Protein AF-A0A3C0ZXJ1-F1 (afdb_monomer_lite)

Sequence (119 aa):
MFKNLHYRFALFMQGRYGTDQLSRFLSVILIVLILLEWICNRFLAFPGVLLFVRAAGFINMILLFVLYFRTFSRNIPKRYAENQKFLELKSRLSSFFGKTHRGSSQRIEYHIYKCPQCS

pLDDT: mean 75.66, std 9.11, range [53.12, 89.31]

Structure (mmCIF, N/CA/C/O backbone):
data_AF-A0A3C0ZXJ1-F1
#
_entry.id   AF-A0A3C0ZXJ1-F1
#
loop_
_atom_site.group_PDB
_atom_site.id
_atom_site.type_symbol
_atom_site.label_atom_id
_atom_site.label_alt_id
_atom_site.label_comp_id
_atom_site.label_asym_id
_atom_site.label_entity_id
_atom_site.label_seq_id
_atom_site.pdbx_PDB_ins_code
_atom_site.Cartn_x
_atom_site.Cartn_y
_atom_site.Cartn_z
_atom_site.occupancy
_atom_site.B_iso_or_equiv
_atom_site.auth_seq_id
_atom_site.auth_comp_id
_atom_site.auth_asym_id
_atom_site.auth_atom_id
_atom_site.pdbx_PDB_model_num
ATOM 1 N N . MET A 1 1 ? 1.751 -33.734 18.253 1.00 55.59 1 MET A N 1
ATOM 2 C CA . MET A 1 1 ? 2.713 -32.682 18.654 1.00 55.59 1 MET A CA 1
ATOM 3 C C . MET A 1 1 ? 2.434 -31.329 17.983 1.00 55.59 1 MET A C 1
ATOM 5 O O . MET A 1 1 ? 2.229 -30.361 18.702 1.00 55.59 1 MET A O 1
ATOM 9 N N . PHE A 1 2 ? 2.302 -31.244 16.651 1.00 62.53 2 PHE A N 1
ATOM 10 C CA . PHE A 1 2 ? 2.025 -29.974 15.942 1.00 62.53 2 PHE A CA 1
ATOM 11 C C . PHE A 1 2 ? 0.681 -29.289 16.279 1.00 62.53 2 PHE A C 1
ATOM 13 O O . PHE A 1 2 ? 0.605 -28.063 16.257 1.00 62.53 2 PHE A O 1
ATOM 20 N N . LYS A 1 3 ? -0.363 -30.039 16.676 1.00 66.69 3 LYS A N 1
ATOM 21 C CA . LYS A 1 3 ? -1.690 -29.476 17.020 1.00 66.69 3 LYS A CA 1
ATOM 22 C C . LYS A 1 3 ? -1.649 -28.441 18.161 1.00 66.69 3 LYS A C 1
ATOM 24 O O . LYS A 1 3 ? -2.364 -27.446 18.103 1.00 66.69 3 LYS A O 1
ATOM 29 N N . ASN A 1 4 ? -0.761 -28.617 19.144 1.00 72.00 4 ASN A N 1
ATOM 30 C CA . ASN A 1 4 ? -0.620 -27.677 20.263 1.00 72.00 4 ASN A CA 1
ATOM 31 C C . ASN A 1 4 ? 0.070 -26.370 19.852 1.00 72.00 4 ASN A C 1
ATOM 33 O O . ASN A 1 4 ? -0.202 -25.323 20.430 1.00 72.00 4 ASN A O 1
ATOM 37 N N . LEU A 1 5 ? 0.947 -26.407 18.847 1.00 78.62 5 LEU A N 1
ATOM 38 C CA . LEU A 1 5 ? 1.681 -25.227 18.395 1.00 78.62 5 LEU A CA 1
ATOM 39 C C . LEU A 1 5 ? 0.752 -24.244 17.669 1.00 78.62 5 LEU A C 1
ATOM 41 O O . LEU A 1 5 ? 0.744 -23.059 17.989 1.00 78.62 5 LEU A O 1
ATOM 45 N N . HIS A 1 6 ? -0.086 -24.748 16.760 1.00 76.31 6 HIS A N 1
ATOM 46 C CA . HIS A 1 6 ? -1.073 -23.938 16.039 1.00 76.31 6 HIS A CA 1
ATOM 47 C C . HIS A 1 6 ? -2.056 -23.253 16.992 1.00 76.31 6 HIS A C 1
ATOM 49 O O . HIS A 1 6 ? -2.343 -22.071 16.831 1.00 76.31 6 HIS A O 1
ATOM 55 N N . TYR A 1 7 ? -2.522 -23.968 18.020 1.00 82.00 7 TYR A N 1
ATOM 56 C CA . TYR A 1 7 ? -3.420 -23.415 19.032 1.00 82.00 7 TYR A CA 1
ATOM 57 C C . TYR A 1 7 ? -2.761 -22.285 19.837 1.00 82.00 7 TYR A C 1
ATOM 59 O O . TYR A 1 7 ? -3.351 -21.223 20.023 1.00 82.00 7 TYR A O 1
ATOM 67 N N . ARG A 1 8 ? -1.498 -22.465 20.244 1.00 77.75 8 ARG A N 1
ATOM 68 C CA . ARG A 1 8 ? -0.725 -21.432 20.954 1.00 77.75 8 ARG A CA 1
ATOM 69 C C . ARG A 1 8 ? -0.449 -20.208 20.081 1.00 77.75 8 ARG A C 1
ATOM 71 O O . ARG A 1 8 ? -0.532 -19.088 20.577 1.00 77.75 8 ARG A O 1
ATOM 78 N N . PHE A 1 9 ? -0.176 -20.398 18.789 1.00 76.50 9 PHE A N 1
ATOM 79 C CA . PHE A 1 9 ? -0.055 -19.290 17.838 1.00 76.50 9 PHE A CA 1
ATOM 80 C C . PHE A 1 9 ? -1.387 -18.573 17.606 1.00 76.50 9 PHE A C 1
ATOM 82 O O . PHE A 1 9 ? -1.405 -17.345 17.558 1.00 76.50 9 PHE A O 1
ATOM 89 N N . ALA A 1 10 ? -2.498 -19.305 17.512 1.00 77.38 10 ALA A N 1
ATOM 90 C CA . ALA A 1 10 ? -3.828 -18.721 17.367 1.00 77.38 10 ALA A CA 1
ATOM 91 C C . ALA A 1 10 ? -4.204 -17.869 18.588 1.00 77.38 10 ALA A C 1
ATOM 93 O O . ALA A 1 10 ? -4.591 -16.719 18.416 1.00 77.38 10 ALA A O 1
ATOM 94 N N . LEU A 1 11 ? -3.982 -18.376 19.806 1.00 78.44 11 LEU A N 1
ATOM 95 C CA . LEU A 1 11 ? -4.137 -17.627 21.061 1.00 78.44 11 LEU A CA 1
ATOM 96 C C . LEU A 1 11 ? -3.230 -16.395 21.127 1.00 78.44 11 LEU A C 1
ATOM 98 O O . LEU A 1 11 ? -3.646 -15.337 21.581 1.00 78.44 11 LEU A O 1
ATOM 102 N N . PHE A 1 12 ? -1.989 -16.511 20.652 1.00 75.06 12 PHE A N 1
ATOM 103 C CA . PHE A 1 12 ? -1.063 -15.383 20.609 1.00 75.06 12 PHE A CA 1
ATOM 104 C C . PHE A 1 12 ? -1.515 -14.301 19.619 1.00 75.06 12 PHE A C 1
ATOM 106 O O . PHE A 1 12 ? -1.306 -13.118 19.874 1.00 75.06 12 PHE A O 1
ATOM 113 N N . MET A 1 13 ? -2.122 -14.691 18.495 1.00 71.19 13 MET A N 1
ATOM 114 C CA . MET A 1 13 ? -2.699 -13.781 17.497 1.00 71.19 13 MET A CA 1
ATOM 115 C C . MET A 1 13 ? -4.092 -13.267 17.894 1.00 71.19 13 MET A C 1
ATOM 117 O O . MET A 1 13 ? -4.550 -12.260 17.350 1.00 71.19 13 MET A O 1
ATOM 121 N N . GLN A 1 14 ? -4.754 -13.914 18.854 1.00 67.19 14 GLN A N 1
ATOM 122 C CA . GLN A 1 14 ? -6.059 -13.523 19.369 1.00 67.19 14 GLN A CA 1
ATOM 123 C C . GLN A 1 14 ? -5.944 -12.189 20.121 1.00 67.19 14 GLN A C 1
ATOM 125 O O . GLN A 1 14 ? -5.127 -12.022 21.024 1.00 67.19 14 GLN A O 1
ATOM 130 N N . GLY A 1 15 ? -6.744 -11.201 19.715 1.00 65.88 15 GLY A N 1
ATOM 131 C CA . GLY A 1 15 ? -6.675 -9.837 20.254 1.00 65.88 15 GLY A CA 1
ATOM 132 C C . GLY A 1 15 ? -5.691 -8.908 19.532 1.00 65.88 15 GLY A C 1
ATOM 133 O O . GLY A 1 15 ? -5.490 -7.780 19.984 1.00 65.88 15 GLY A O 1
ATOM 134 N N . ARG A 1 16 ? -5.093 -9.336 18.409 1.00 67.62 16 ARG A N 1
ATOM 135 C CA . ARG A 1 16 ? -4.425 -8.432 17.459 1.00 67.62 16 ARG A CA 1
ATOM 136 C C . ARG A 1 16 ? -5.359 -8.042 16.326 1.00 67.62 16 ARG A C 1
ATOM 138 O O . ARG A 1 16 ? -6.290 -8.767 15.982 1.00 67.62 16 ARG A O 1
ATOM 145 N N . TYR A 1 17 ? -5.084 -6.885 15.739 1.00 63.44 17 TYR A N 1
ATOM 146 C CA . TYR A 1 17 ? -5.756 -6.464 14.521 1.00 63.44 17 TYR A CA 1
ATOM 147 C C . TYR A 1 17 ? -5.287 -7.377 13.381 1.00 63.44 17 TYR A C 1
ATOM 149 O O . TYR A 1 17 ? -4.096 -7.430 13.086 1.00 63.44 17 TYR A O 1
ATOM 157 N N . GLY A 1 18 ? -6.202 -8.166 12.813 1.00 66.38 18 GLY A N 1
ATOM 158 C CA . GLY A 1 18 ? -5.903 -9.061 11.694 1.00 66.38 18 GLY A CA 1
ATOM 159 C C . GLY A 1 18 ? -5.562 -8.304 10.404 1.00 66.38 18 GLY A C 1
ATOM 160 O O . GLY A 1 18 ? -5.324 -7.099 10.403 1.00 66.38 18 GLY A O 1
ATOM 161 N N . THR A 1 19 ? -5.573 -9.006 9.272 1.00 68.06 19 THR A N 1
ATOM 162 C CA . THR A 1 19 ? -5.309 -8.397 7.959 1.00 68.06 19 THR A CA 1
ATOM 163 C C . THR A 1 19 ? -6.454 -7.462 7.538 1.00 68.06 19 THR A C 1
ATOM 165 O O . THR A 1 19 ? -7.513 -7.927 7.111 1.00 68.06 19 THR A O 1
ATOM 168 N N . ASP A 1 20 ? -6.243 -6.150 7.644 1.00 78.31 20 ASP A N 1
ATOM 169 C CA . ASP A 1 20 ? -7.147 -5.086 7.187 1.00 78.31 20 ASP A CA 1
ATOM 170 C C . ASP A 1 20 ? -7.056 -4.843 5.665 1.00 78.31 20 ASP A C 1
ATOM 172 O O . ASP A 1 20 ? -6.134 -5.309 4.989 1.00 78.31 20 ASP A O 1
ATOM 176 N N . GLN A 1 21 ? -8.027 -4.110 5.094 1.00 76.94 21 GLN A N 1
ATOM 177 C CA . GLN A 1 21 ? -8.053 -3.826 3.648 1.00 76.94 21 GLN A CA 1
ATOM 178 C C . GLN A 1 21 ? -6.813 -3.052 3.183 1.00 76.94 21 GLN A C 1
ATOM 180 O O . GLN A 1 21 ? -6.319 -3.321 2.087 1.00 76.94 21 GLN A O 1
ATOM 185 N N . LEU A 1 22 ? -6.291 -2.142 4.011 1.00 80.81 22 LEU A N 1
ATOM 186 C CA . LEU A 1 22 ? -5.045 -1.434 3.726 1.00 80.81 22 LEU A CA 1
ATOM 187 C C . LEU A 1 22 ? -3.844 -2.392 3.676 1.00 80.81 22 LEU A C 1
ATOM 189 O O . LEU A 1 22 ? -3.069 -2.335 2.725 1.00 80.81 22 LEU A O 1
ATOM 193 N N . SER A 1 23 ? -3.705 -3.314 4.635 1.00 82.81 23 SER A N 1
ATOM 194 C CA . SER A 1 23 ? -2.626 -4.316 4.600 1.00 82.81 23 SER A CA 1
ATOM 195 C C . SER A 1 23 ? -2.757 -5.266 3.412 1.00 82.81 23 SER A C 1
ATOM 197 O O . SER A 1 23 ? -1.753 -5.659 2.818 1.00 82.81 23 SER A O 1
ATOM 199 N N . ARG A 1 24 ? -3.986 -5.608 3.005 1.00 83.38 24 ARG A N 1
ATOM 200 C CA . ARG A 1 24 ? -4.215 -6.383 1.777 1.00 83.38 24 ARG A CA 1
ATOM 201 C C . ARG A 1 24 ? -3.779 -5.608 0.530 1.00 83.38 24 ARG A C 1
ATOM 203 O O . ARG A 1 24 ? -3.161 -6.177 -0.357 1.00 83.38 24 ARG A O 1
ATOM 210 N N . PHE A 1 25 ? -4.055 -4.309 0.468 1.00 85.12 25 PHE A N 1
ATOM 211 C CA . PHE A 1 25 ? -3.604 -3.465 -0.638 1.00 85.12 25 PHE A CA 1
ATOM 212 C C . PHE A 1 25 ? -2.073 -3.340 -0.681 1.00 85.12 25 PHE A C 1
ATOM 214 O O . PHE A 1 25 ? -1.469 -3.552 -1.728 1.00 85.12 25 PHE A O 1
ATOM 221 N N . LEU A 1 26 ? -1.442 -3.083 0.467 1.00 84.69 26 LEU A N 1
ATOM 222 C CA . LEU A 1 26 ? 0.016 -2.996 0.589 1.00 84.69 26 LEU A CA 1
ATOM 223 C C . LEU A 1 26 ? 0.713 -4.317 0.238 1.00 84.69 26 LEU A C 1
ATOM 225 O O . LEU A 1 26 ? 1.749 -4.300 -0.417 1.00 84.69 26 LEU A O 1
ATOM 229 N N . SER A 1 27 ? 0.143 -5.459 0.631 1.00 85.06 27 SER A N 1
ATOM 230 C CA . SER A 1 27 ? 0.703 -6.773 0.282 1.00 85.06 27 SER A CA 1
ATOM 231 C C . SER A 1 27 ? 0.590 -7.072 -1.211 1.00 85.06 27 SER A C 1
ATOM 233 O O . SER A 1 27 ? 1.545 -7.581 -1.787 1.00 85.06 27 SER A O 1
ATOM 235 N N . VAL A 1 28 ? -0.515 -6.696 -1.866 1.00 87.00 28 VAL A N 1
ATOM 236 C CA . VAL A 1 28 ? -0.625 -6.793 -3.332 1.00 87.00 28 VAL A CA 1
ATOM 237 C C . VAL A 1 28 ? 0.423 -5.915 -4.016 1.00 87.00 28 VAL A C 1
ATOM 239 O O . VAL A 1 28 ? 1.107 -6.398 -4.912 1.00 87.00 28 VAL A O 1
ATOM 242 N N . ILE A 1 29 ? 0.602 -4.664 -3.574 1.00 87.75 29 ILE A N 1
ATOM 243 C CA . ILE A 1 29 ? 1.650 -3.778 -4.111 1.00 87.75 29 ILE A CA 1
ATOM 244 C C . ILE A 1 29 ? 3.029 -4.419 -3.965 1.00 87.75 29 ILE A C 1
ATOM 246 O O . ILE A 1 29 ? 3.781 -4.465 -4.932 1.00 87.75 29 ILE A O 1
ATOM 250 N N . LEU A 1 30 ? 3.346 -4.941 -2.779 1.00 87.81 30 LEU A N 1
ATOM 251 C CA . LEU A 1 30 ? 4.629 -5.583 -2.513 1.00 87.81 30 LEU A CA 1
ATOM 252 C C . LEU A 1 30 ? 4.863 -6.787 -3.437 1.00 87.81 30 LEU A C 1
ATOM 254 O O . LEU A 1 30 ? 5.943 -6.920 -4.003 1.00 87.81 30 LEU A O 1
ATOM 258 N N . ILE A 1 31 ? 3.845 -7.624 -3.653 1.00 88.00 31 ILE A N 1
ATOM 259 C CA . ILE A 1 31 ? 3.935 -8.752 -4.591 1.00 88.00 31 ILE A CA 1
ATOM 260 C C . ILE A 1 31 ? 4.193 -8.254 -6.018 1.00 88.00 31 ILE A C 1
ATOM 262 O O . ILE A 1 31 ? 5.063 -8.790 -6.698 1.00 88.00 31 ILE A O 1
ATOM 266 N N . VAL A 1 32 ? 3.479 -7.221 -6.472 1.00 89.31 32 VAL A N 1
ATOM 267 C CA . VAL A 1 32 ? 3.674 -6.659 -7.818 1.00 89.31 32 VAL A CA 1
ATOM 268 C C . VAL A 1 32 ? 5.077 -6.071 -7.980 1.00 89.31 32 VAL A C 1
ATOM 270 O O . VAL A 1 32 ? 5.702 -6.302 -9.011 1.00 89.31 32 VAL A O 1
ATOM 273 N N . LEU A 1 33 ? 5.597 -5.364 -6.973 1.00 86.50 33 LEU A N 1
ATOM 274 C CA . LEU A 1 33 ? 6.955 -4.813 -6.997 1.00 86.50 33 LEU A CA 1
ATOM 275 C C . LEU A 1 33 ? 8.012 -5.916 -7.098 1.00 86.50 33 LEU A C 1
ATOM 277 O O . LEU A 1 33 ? 8.893 -5.832 -7.948 1.00 86.50 33 LEU A O 1
ATOM 281 N N . ILE A 1 34 ? 7.883 -6.980 -6.303 1.00 86.19 34 ILE A N 1
ATOM 282 C CA . ILE A 1 34 ? 8.796 -8.131 -6.356 1.00 86.19 34 ILE A CA 1
ATOM 283 C C . ILE A 1 34 ? 8.740 -8.812 -7.730 1.00 86.19 34 ILE A C 1
ATOM 285 O O . ILE A 1 34 ? 9.776 -9.161 -8.296 1.00 86.19 34 ILE A O 1
ATOM 289 N N . LEU A 1 35 ? 7.541 -8.990 -8.293 1.00 87.81 35 LEU A N 1
ATOM 290 C CA . LEU A 1 35 ? 7.377 -9.576 -9.625 1.00 87.81 35 LEU A CA 1
ATOM 291 C C . LEU A 1 35 ? 7.996 -8.694 -10.715 1.00 87.81 35 LEU A C 1
ATOM 293 O O . LEU A 1 35 ? 8.680 -9.212 -11.596 1.00 87.81 35 LEU A O 1
ATOM 297 N N . LEU A 1 36 ? 7.802 -7.375 -10.645 1.00 85.06 36 LEU A N 1
ATOM 298 C CA . LEU A 1 36 ? 8.418 -6.419 -11.566 1.00 85.06 36 LEU A CA 1
ATOM 299 C C . LEU A 1 36 ? 9.944 -6.456 -11.476 1.00 85.06 36 LEU A C 1
ATOM 301 O O . LEU A 1 36 ? 10.603 -6.508 -12.508 1.00 85.06 36 LEU A O 1
ATOM 305 N N . GLU A 1 37 ? 10.513 -6.486 -10.270 1.00 82.44 37 GLU A N 1
ATOM 306 C CA . GLU A 1 37 ? 11.960 -6.629 -10.081 1.00 82.44 37 GLU A CA 1
ATOM 307 C C . GLU A 1 37 ? 12.487 -7.921 -10.698 1.00 82.44 37 GLU A C 1
ATOM 309 O O . GLU A 1 37 ? 13.505 -7.903 -11.390 1.00 82.44 37 GLU A O 1
ATOM 314 N N . TRP A 1 38 ? 11.779 -9.033 -10.494 1.00 81.94 38 TRP A N 1
ATOM 315 C CA . TRP A 1 38 ? 12.161 -10.326 -11.052 1.00 81.94 38 TRP A CA 1
ATOM 316 C C . TRP A 1 38 ? 12.142 -10.321 -12.587 1.00 81.94 38 TRP A C 1
ATOM 318 O O . TRP A 1 38 ? 13.108 -10.755 -13.219 1.00 81.94 38 TRP A O 1
ATOM 328 N N . ILE A 1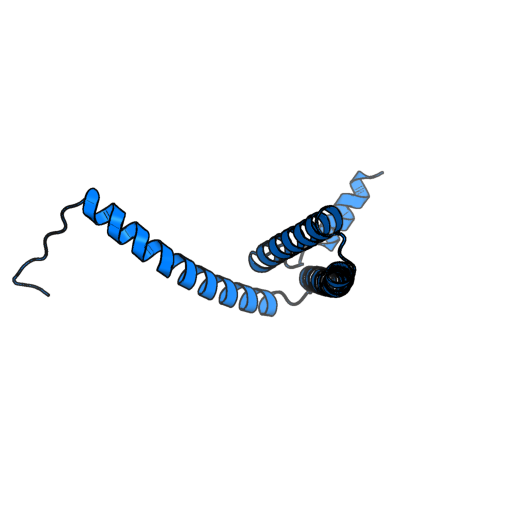 39 ? 11.087 -9.766 -13.193 1.00 83.75 39 ILE A N 1
ATOM 329 C CA . ILE A 1 39 ? 10.953 -9.633 -14.651 1.00 83.75 39 ILE A CA 1
ATOM 330 C C . ILE A 1 39 ? 12.035 -8.693 -15.202 1.00 83.75 39 ILE A C 1
ATOM 332 O O . ILE A 1 39 ? 12.741 -9.056 -16.142 1.00 83.75 39 ILE A O 1
ATOM 336 N N . CYS A 1 40 ? 12.224 -7.513 -14.608 1.00 80.00 40 CYS A N 1
ATOM 337 C CA . CYS A 1 40 ? 13.226 -6.542 -15.052 1.00 80.00 40 CYS A CA 1
ATOM 338 C C . CYS A 1 40 ? 14.649 -7.100 -14.962 1.00 80.00 40 CYS A C 1
ATOM 340 O O . CYS A 1 40 ? 15.426 -6.923 -15.894 1.00 80.00 40 CYS A O 1
ATOM 342 N N . ASN A 1 41 ? 14.985 -7.820 -13.890 1.00 76.69 41 ASN A N 1
ATOM 343 C CA . ASN A 1 41 ? 16.298 -8.451 -13.743 1.00 76.69 41 ASN A CA 1
ATOM 344 C C . ASN A 1 41 ? 16.517 -9.557 -14.793 1.00 76.69 41 ASN A C 1
ATOM 346 O O . ASN A 1 41 ? 17.615 -9.716 -15.320 1.00 76.69 41 ASN A O 1
ATOM 350 N N . ARG A 1 42 ? 15.459 -10.297 -15.154 1.00 75.44 42 ARG A N 1
ATOM 351 C CA . ARG A 1 42 ? 15.540 -11.374 -16.148 1.00 75.44 42 ARG A CA 1
ATOM 352 C C . ARG A 1 42 ? 15.618 -10.873 -17.593 1.00 75.44 42 ARG A C 1
ATOM 354 O O . ARG A 1 42 ? 16.331 -11.484 -18.385 1.00 75.44 42 ARG A O 1
ATOM 361 N N . PHE A 1 43 ? 14.878 -9.821 -17.944 1.00 74.19 43 PHE A N 1
ATOM 362 C CA . PHE A 1 43 ? 14.738 -9.353 -19.330 1.00 74.19 43 PHE A CA 1
ATOM 363 C C . PHE A 1 43 ? 15.586 -8.117 -19.666 1.00 74.19 43 PHE A C 1
ATOM 365 O O . PHE A 1 43 ? 15.997 -7.966 -20.813 1.00 74.19 43 PHE A O 1
ATOM 372 N N . LEU A 1 44 ? 15.876 -7.241 -18.698 1.00 67.81 44 LEU A N 1
ATOM 373 C CA . LEU A 1 44 ? 16.650 -6.011 -18.890 1.00 67.81 44 LEU A CA 1
ATOM 374 C C . LEU A 1 44 ? 17.964 -6.082 -18.101 1.00 67.81 44 LEU A C 1
ATOM 376 O O . LEU A 1 44 ? 18.188 -5.334 -17.149 1.00 67.81 44 LEU A O 1
ATOM 380 N N . ALA A 1 45 ? 18.870 -6.964 -18.524 1.00 63.28 45 ALA A N 1
ATOM 381 C CA . ALA A 1 45 ? 20.216 -7.095 -17.959 1.00 63.28 45 ALA A CA 1
ATOM 382 C C . ALA A 1 45 ? 21.167 -5.963 -18.416 1.00 63.28 45 ALA A C 1
ATOM 384 O O . ALA A 1 45 ? 22.306 -6.207 -18.809 1.00 63.28 45 ALA A O 1
ATOM 385 N N . PHE A 1 46 ? 20.705 -4.710 -18.385 1.00 72.62 46 PHE A N 1
ATOM 386 C CA . PHE A 1 46 ? 21.554 -3.545 -18.622 1.00 72.62 46 PHE A CA 1
ATOM 387 C C . PHE A 1 46 ? 22.157 -3.064 -17.294 1.00 72.62 46 PHE A C 1
ATOM 389 O O . PHE A 1 46 ? 21.425 -2.938 -16.307 1.00 72.62 46 PHE A O 1
ATOM 396 N N . PRO A 1 47 ? 23.458 -2.725 -17.244 1.00 65.81 47 PRO A N 1
ATOM 397 C CA . PRO A 1 47 ? 24.136 -2.347 -16.001 1.00 65.81 47 PRO A CA 1
ATOM 398 C C . PRO A 1 47 ? 23.487 -1.152 -15.277 1.00 65.81 47 PRO A C 1
ATOM 400 O O . PRO A 1 47 ? 23.474 -1.121 -14.048 1.00 65.81 47 PRO A O 1
ATOM 403 N N . GLY A 1 48 ? 22.869 -0.214 -16.008 1.00 70.81 48 GLY A N 1
ATOM 404 C CA . GLY A 1 48 ? 22.120 0.904 -15.415 1.00 70.81 48 GLY A CA 1
ATOM 405 C C . GLY A 1 48 ? 20.791 0.500 -14.758 1.00 70.81 48 GLY A C 1
ATOM 406 O O . GLY A 1 48 ? 20.445 1.014 -13.696 1.00 70.81 48 GLY A O 1
ATOM 407 N N . VAL A 1 49 ? 20.066 -0.462 -15.338 1.00 69.94 49 VAL A N 1
ATOM 408 C CA . VAL A 1 49 ? 18.787 -0.963 -14.795 1.00 69.94 49 VAL A CA 1
ATOM 409 C C . VAL A 1 49 ? 19.029 -1.826 -13.555 1.00 69.94 49 VAL A C 1
ATOM 411 O O . VAL A 1 49 ? 18.257 -1.786 -12.600 1.00 69.94 49 VAL A O 1
ATOM 414 N N . LEU A 1 50 ? 20.150 -2.547 -13.518 1.00 68.19 50 LEU A N 1
ATOM 415 C CA . LEU A 1 50 ? 20.515 -3.420 -12.403 1.00 68.19 50 LEU A CA 1
ATOM 416 C C . LEU A 1 50 ? 20.742 -2.649 -11.090 1.00 68.19 50 LEU A C 1
ATOM 418 O O . LEU A 1 50 ? 20.339 -3.116 -10.024 1.00 68.19 50 LEU A O 1
ATOM 422 N N . LEU A 1 51 ? 21.335 -1.452 -11.158 1.00 70.62 51 LEU A N 1
ATOM 423 C CA . LEU A 1 51 ? 21.491 -0.560 -10.001 1.00 70.62 51 LEU A CA 1
ATOM 424 C C . LEU A 1 51 ? 20.137 -0.078 -9.465 1.00 70.62 51 LEU A C 1
ATOM 426 O O . LEU A 1 51 ? 19.914 -0.103 -8.254 1.00 70.62 51 LEU A O 1
ATOM 430 N N . PHE A 1 52 ? 19.220 0.294 -10.361 1.00 72.62 52 PHE A N 1
ATOM 431 C CA . PHE A 1 52 ? 17.870 0.715 -9.990 1.00 72.62 52 PHE A CA 1
ATOM 432 C C . PHE A 1 52 ? 17.078 -0.422 -9.328 1.00 72.62 52 PHE A C 1
ATOM 434 O O . PHE A 1 52 ? 16.478 -0.223 -8.274 1.00 72.62 52 PHE A O 1
ATOM 441 N N . VAL A 1 53 ? 17.146 -1.637 -9.882 1.00 72.88 53 VAL A N 1
ATOM 442 C CA . VAL A 1 53 ? 16.497 -2.830 -9.311 1.00 72.88 53 VAL A CA 1
ATOM 443 C C . VAL A 1 53 ? 17.066 -3.171 -7.929 1.00 72.88 53 VAL A C 1
ATOM 445 O O . VAL A 1 53 ? 16.311 -3.483 -7.011 1.00 72.88 53 VAL A O 1
ATOM 448 N N . ARG A 1 54 ? 18.388 -3.058 -7.725 1.00 74.75 54 ARG A N 1
ATOM 449 C CA . ARG A 1 54 ? 18.994 -3.269 -6.395 1.00 74.75 54 ARG A CA 1
ATOM 450 C C . ARG A 1 54 ? 18.546 -2.222 -5.378 1.00 74.75 54 ARG A C 1
ATOM 452 O O . ARG A 1 54 ? 18.324 -2.575 -4.223 1.00 74.75 54 ARG A O 1
ATOM 459 N N . ALA A 1 55 ? 18.404 -0.962 -5.788 1.00 75.88 55 ALA A N 1
ATOM 460 C CA . ALA A 1 55 ? 17.883 0.096 -4.925 1.00 75.88 55 ALA A CA 1
ATOM 461 C C . ALA A 1 55 ? 16.407 -0.145 -4.553 1.00 75.88 55 ALA A C 1
ATOM 463 O O . ALA A 1 55 ? 16.034 0.011 -3.389 1.00 75.88 55 ALA A O 1
ATOM 464 N N . ALA A 1 56 ? 15.590 -0.595 -5.509 1.00 76.19 56 ALA A N 1
ATOM 465 C CA . ALA A 1 56 ? 14.188 -0.948 -5.287 1.00 76.19 56 ALA A CA 1
ATOM 466 C C . ALA A 1 56 ? 14.021 -2.120 -4.294 1.00 76.19 56 ALA A C 1
ATOM 468 O O . ALA A 1 56 ? 13.159 -2.064 -3.412 1.00 76.19 56 ALA A O 1
ATOM 469 N N . GLY A 1 57 ? 14.941 -3.091 -4.307 1.00 78.31 57 GLY A N 1
ATOM 470 C CA . GLY A 1 57 ? 14.946 -4.194 -3.342 1.00 78.31 57 GLY A CA 1
ATOM 471 C C . GLY A 1 57 ? 15.037 -3.741 -1.874 1.00 78.31 57 GLY A C 1
ATOM 472 O O . GLY A 1 57 ? 14.388 -4.322 -1.001 1.00 78.31 57 GLY A O 1
ATOM 473 N N . PHE A 1 58 ? 15.771 -2.659 -1.580 1.00 80.88 58 PHE A N 1
ATOM 474 C CA . PHE A 1 58 ? 15.806 -2.084 -0.226 1.00 80.88 58 PHE A CA 1
ATOM 475 C C . PHE A 1 58 ? 14.456 -1.482 0.181 1.00 80.88 58 PHE A C 1
ATOM 477 O O . PHE A 1 58 ? 14.041 -1.615 1.334 1.00 80.88 58 PHE A O 1
ATOM 484 N N . ILE A 1 59 ? 13.740 -0.868 -0.764 1.00 82.19 59 ILE A N 1
ATOM 485 C CA . ILE A 1 59 ? 12.400 -0.312 -0.534 1.00 82.19 59 ILE A CA 1
ATOM 486 C C . ILE A 1 59 ? 11.417 -1.441 -0.210 1.00 82.19 59 ILE A C 1
ATOM 488 O O . ILE A 1 59 ? 10.644 -1.321 0.742 1.00 82.19 59 ILE A O 1
ATOM 492 N N . ASN A 1 60 ? 11.492 -2.566 -0.928 1.00 82.00 60 ASN A N 1
ATOM 493 C CA . ASN A 1 60 ? 10.663 -3.740 -0.650 1.00 82.00 60 ASN A CA 1
ATOM 494 C C . ASN A 1 60 ? 10.910 -4.305 0.752 1.00 82.00 60 ASN A C 1
ATOM 496 O O . ASN A 1 60 ? 9.952 -4.636 1.450 1.00 82.00 60 ASN A O 1
ATOM 500 N N . MET A 1 61 ? 12.167 -4.355 1.203 1.00 82.00 61 MET A N 1
ATOM 501 C CA . MET A 1 61 ? 12.501 -4.785 2.567 1.00 82.00 61 MET A CA 1
ATOM 502 C C . MET A 1 61 ? 11.906 -3.863 3.635 1.00 82.00 61 MET A C 1
ATOM 504 O O . MET A 1 61 ? 11.325 -4.339 4.613 1.00 82.00 61 MET A O 1
ATOM 508 N N . ILE A 1 62 ? 11.996 -2.545 3.440 1.00 86.69 62 ILE A N 1
ATOM 509 C CA . ILE A 1 62 ? 11.391 -1.565 4.352 1.00 86.69 62 ILE A CA 1
ATOM 510 C C . ILE A 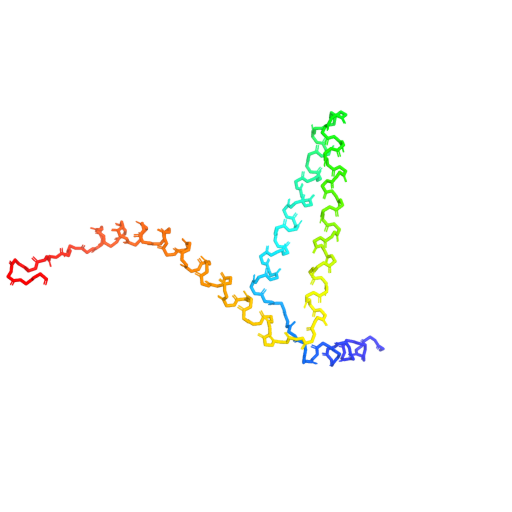1 62 ? 9.867 -1.728 4.367 1.00 86.69 62 ILE A C 1
ATOM 512 O O . ILE A 1 62 ? 9.257 -1.764 5.437 1.00 86.69 62 ILE A O 1
ATOM 516 N N . LEU A 1 63 ? 9.248 -1.875 3.195 1.00 84.81 63 LEU A N 1
ATOM 517 C CA . LEU A 1 63 ? 7.805 -2.058 3.067 1.00 84.81 63 LEU A CA 1
ATOM 518 C C . LEU A 1 63 ? 7.338 -3.339 3.772 1.00 84.81 63 LEU A C 1
ATOM 520 O O . LEU A 1 63 ? 6.341 -3.310 4.495 1.00 84.81 63 LEU A O 1
ATOM 524 N N . LEU A 1 64 ? 8.090 -4.434 3.631 1.00 85.25 64 LEU A N 1
ATOM 525 C CA . LEU A 1 64 ? 7.839 -5.696 4.322 1.00 85.25 64 LEU A CA 1
ATOM 526 C C . LEU A 1 64 ? 7.893 -5.509 5.844 1.00 85.25 64 LEU A C 1
ATOM 528 O O . LEU A 1 64 ? 6.980 -5.931 6.555 1.00 85.25 64 LEU A O 1
ATOM 532 N N . PHE A 1 65 ? 8.928 -4.828 6.345 1.00 86.81 65 PHE A N 1
ATOM 533 C CA . PHE A 1 65 ? 9.083 -4.549 7.772 1.00 86.81 65 PHE A CA 1
ATOM 534 C C . PHE A 1 65 ? 7.919 -3.719 8.322 1.00 86.81 65 PHE A C 1
ATOM 536 O O . PHE A 1 65 ? 7.362 -4.047 9.370 1.00 86.81 65 PHE A O 1
ATOM 543 N N . VAL A 1 66 ? 7.487 -2.687 7.592 1.00 85.50 66 VAL A N 1
ATOM 544 C CA . VAL A 1 66 ? 6.319 -1.870 7.958 1.00 85.50 66 VAL A CA 1
ATOM 545 C C . VAL A 1 66 ? 5.046 -2.720 8.014 1.00 85.50 66 VAL A C 1
ATOM 547 O O . VAL A 1 66 ? 4.247 -2.565 8.941 1.00 85.50 66 VAL A O 1
ATOM 550 N N . LEU A 1 67 ? 4.863 -3.645 7.068 1.00 84.00 67 LEU A N 1
ATOM 551 C CA . LEU A 1 67 ? 3.709 -4.546 7.018 1.00 84.00 67 LEU A CA 1
ATOM 552 C C . LEU A 1 67 ? 3.694 -5.501 8.221 1.00 84.00 67 LEU A C 1
ATOM 554 O O . LEU A 1 67 ? 2.667 -5.648 8.890 1.00 84.00 67 LEU A O 1
ATOM 558 N N . TYR A 1 68 ? 4.847 -6.074 8.57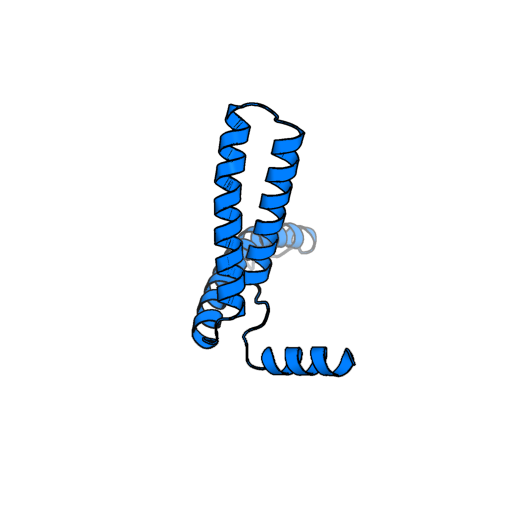2 1.00 83.19 68 TYR A N 1
ATOM 559 C CA . TYR A 1 68 ? 4.998 -6.894 9.775 1.00 83.19 68 TYR A CA 1
ATOM 560 C C . TYR A 1 68 ? 4.743 -6.094 11.051 1.00 83.19 68 TYR A C 1
ATOM 562 O O . TYR A 1 68 ? 3.941 -6.514 11.887 1.00 83.19 68 TYR A O 1
ATOM 570 N N . PHE A 1 69 ? 5.357 -4.917 11.187 1.00 82.62 69 PHE A N 1
ATOM 571 C CA . PHE A 1 69 ? 5.172 -4.055 12.352 1.00 82.62 69 PHE A CA 1
ATOM 572 C C . PHE A 1 69 ? 3.708 -3.632 12.524 1.00 82.62 69 PHE A C 1
ATOM 574 O O . PHE A 1 69 ? 3.191 -3.603 13.642 1.00 82.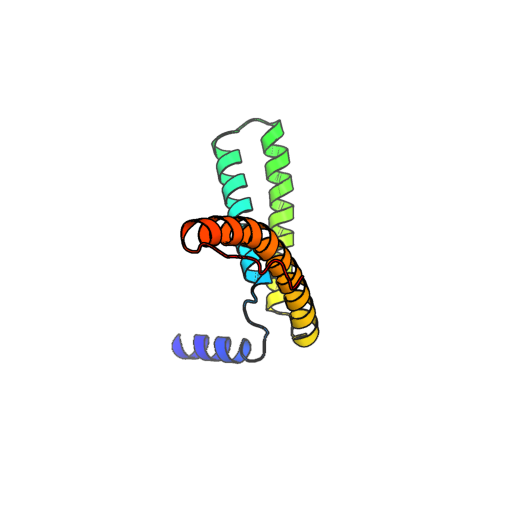62 69 PHE A O 1
ATOM 581 N N . ARG A 1 70 ? 3.001 -3.354 11.421 1.00 81.38 70 ARG A N 1
ATOM 582 C CA . ARG A 1 70 ? 1.564 -3.052 11.431 1.00 81.38 70 ARG A CA 1
ATOM 583 C C . ARG A 1 70 ? 0.747 -4.232 11.952 1.00 81.38 70 ARG A C 1
ATOM 585 O O . ARG A 1 70 ? -0.095 -4.028 12.822 1.00 81.38 70 ARG A O 1
ATOM 592 N N . THR A 1 71 ? 1.039 -5.438 11.470 1.00 74.44 71 THR A N 1
ATOM 593 C CA . THR A 1 71 ? 0.338 -6.678 11.850 1.00 74.44 71 THR A CA 1
ATOM 594 C C . THR A 1 71 ? 0.583 -7.053 13.318 1.00 74.44 71 THR A C 1
ATOM 596 O O . THR A 1 71 ? -0.295 -7.581 13.997 1.00 74.44 71 THR A O 1
ATOM 599 N N . PHE A 1 72 ? 1.767 -6.735 13.845 1.00 71.88 72 PHE A N 1
ATOM 600 C CA . PHE A 1 72 ? 2.119 -6.951 15.250 1.00 71.88 72 PHE A CA 1
ATOM 601 C C . PHE A 1 72 ? 1.701 -5.810 16.190 1.00 71.88 72 PHE A C 1
ATOM 603 O O . PHE A 1 72 ? 1.799 -5.951 17.411 1.00 71.88 72 PHE A O 1
ATOM 610 N N . SER A 1 73 ? 1.213 -4.686 15.660 1.00 73.50 73 SER A N 1
ATOM 611 C CA . SER A 1 73 ? 0.838 -3.528 16.469 1.00 73.50 73 SER A CA 1
ATOM 612 C C . SER A 1 73 ? -0.428 -3.803 17.286 1.00 73.50 73 SER A C 1
ATOM 614 O O . SER A 1 73 ? -1.475 -4.159 16.751 1.00 73.50 73 SER A O 1
ATOM 616 N N . ARG A 1 74 ? -0.360 -3.573 18.603 1.00 69.62 74 ARG A N 1
ATOM 617 C CA . ARG A 1 74 ? -1.491 -3.767 19.532 1.00 69.62 74 ARG A CA 1
ATOM 618 C C . ARG A 1 74 ? -2.482 -2.590 19.552 1.00 69.62 74 ARG A C 1
ATOM 620 O O . ARG A 1 74 ? -3.525 -2.666 20.193 1.00 69.62 74 ARG A O 1
ATOM 627 N N . ASN A 1 75 ? -2.182 -1.503 18.835 1.00 78.12 75 ASN A N 1
ATOM 628 C CA . ASN A 1 75 ? -2.972 -0.267 18.832 1.00 78.12 75 ASN A CA 1
ATOM 629 C C . ASN A 1 75 ? -4.135 -0.314 17.828 1.00 78.12 75 ASN A C 1
ATOM 631 O O . ASN A 1 75 ? -4.158 0.420 16.839 1.00 78.12 75 ASN A O 1
ATOM 635 N N . ILE A 1 76 ? -5.127 -1.150 18.123 1.00 74.81 76 ILE A N 1
ATOM 636 C CA . ILE A 1 76 ? -6.352 -1.354 17.336 1.00 74.81 76 ILE A CA 1
ATOM 637 C C . ILE A 1 76 ? -7.076 -0.045 16.934 1.00 74.81 76 ILE A C 1
ATOM 639 O O . ILE A 1 76 ? -7.336 0.128 15.741 1.00 74.81 76 ILE A O 1
ATOM 643 N N . PRO A 1 77 ? -7.370 0.913 17.841 1.00 77.38 77 PRO A N 1
ATOM 644 C CA . PRO A 1 77 ? -8.173 2.087 17.478 1.00 77.38 77 PRO A CA 1
ATOM 645 C C . PRO A 1 77 ? -7.460 3.017 16.489 1.00 77.38 77 PRO A C 1
ATOM 647 O O . PRO A 1 77 ? -8.074 3.516 15.548 1.00 77.38 77 PRO A O 1
ATOM 650 N N . LYS A 1 78 ? -6.140 3.200 16.641 1.00 82.00 78 LYS A N 1
ATOM 651 C CA . LYS A 1 78 ? -5.341 4.010 15.708 1.00 82.00 78 LYS A CA 1
ATOM 652 C C . LYS A 1 78 ? -5.308 3.377 14.313 1.00 82.00 78 LYS A C 1
ATOM 654 O O . LYS A 1 78 ? -5.472 4.076 13.317 1.00 82.00 78 LYS A O 1
ATOM 659 N N . ARG A 1 79 ? -5.160 2.049 14.235 1.00 78.38 79 ARG A N 1
ATOM 660 C CA . ARG A 1 79 ? -5.146 1.313 12.959 1.00 78.38 79 ARG A CA 1
ATOM 661 C C . ARG A 1 79 ? -6.502 1.311 12.265 1.00 78.38 79 ARG A C 1
ATOM 663 O O . ARG A 1 79 ? -6.545 1.427 11.041 1.00 78.38 79 ARG A O 1
ATOM 670 N N . TYR A 1 80 ? -7.589 1.254 13.030 1.00 79.25 80 TYR A N 1
ATOM 671 C CA . TYR A 1 80 ? -8.931 1.389 12.479 1.00 79.25 80 TYR A CA 1
ATOM 672 C C . TYR A 1 80 ? -9.155 2.767 11.849 1.00 79.25 80 TYR A C 1
ATOM 674 O O . TYR A 1 80 ? -9.615 2.833 10.712 1.00 79.25 80 TYR A O 1
ATOM 682 N N . ALA A 1 81 ? -8.749 3.851 12.520 1.00 85.69 81 ALA A N 1
ATOM 683 C CA . ALA A 1 81 ? -8.867 5.206 11.978 1.00 85.69 81 ALA A CA 1
ATOM 684 C C . ALA A 1 81 ? -8.081 5.387 10.662 1.00 85.69 81 ALA A C 1
ATOM 686 O O . ALA A 1 81 ? -8.577 5.989 9.711 1.00 85.69 81 ALA A O 1
ATOM 687 N N . GLU A 1 82 ? -6.872 4.825 10.570 1.00 83.56 82 GLU A N 1
ATOM 688 C CA . GLU A 1 82 ? -6.090 4.810 9.324 1.00 83.56 82 GLU A CA 1
ATOM 689 C C . GLU A 1 82 ? -6.805 4.037 8.202 1.00 83.56 82 GLU A C 1
ATOM 691 O O . GLU A 1 82 ? -6.871 4.509 7.066 1.00 83.56 82 GLU A O 1
ATOM 696 N N . ASN A 1 83 ? -7.372 2.865 8.510 1.00 86.88 83 ASN A N 1
ATOM 697 C CA . ASN A 1 83 ? -8.094 2.060 7.526 1.00 86.88 83 ASN A CA 1
ATOM 698 C C . ASN A 1 83 ? -9.412 2.727 7.093 1.00 86.88 83 ASN A C 1
ATOM 700 O O . ASN A 1 83 ? -9.765 2.649 5.922 1.00 86.88 83 ASN A O 1
ATOM 704 N N . GLN A 1 84 ? -10.113 3.429 7.988 1.00 85.00 84 GLN A N 1
ATOM 705 C CA . GLN A 1 84 ? -11.296 4.216 7.627 1.00 85.00 84 GLN A CA 1
ATOM 706 C C . GLN A 1 84 ? -10.953 5.336 6.641 1.00 85.00 84 GLN A C 1
ATOM 708 O O . GLN A 1 84 ? -11.603 5.438 5.603 1.00 85.00 84 GLN A O 1
ATOM 713 N N . LYS A 1 85 ? -9.875 6.095 6.880 1.00 87.12 85 LYS A N 1
ATOM 714 C CA . LYS A 1 85 ? -9.391 7.100 5.916 1.00 87.12 85 LYS A CA 1
ATOM 715 C C . LYS A 1 85 ? -9.067 6.476 4.556 1.00 87.12 85 LYS A C 1
ATOM 717 O O . LYS A 1 85 ? -9.429 7.023 3.518 1.00 87.12 85 LYS A O 1
ATOM 722 N N . PHE A 1 86 ? -8.424 5.306 4.545 1.00 86.38 86 PHE A N 1
ATOM 723 C CA . PHE A 1 86 ? -8.159 4.575 3.304 1.00 86.38 86 PHE A CA 1
ATOM 724 C C . PHE A 1 86 ? -9.450 4.141 2.593 1.00 86.38 86 PHE A C 1
ATOM 726 O O . PHE A 1 86 ? -9.558 4.284 1.376 1.00 86.38 86 PHE A O 1
ATOM 733 N N . LEU A 1 87 ? -10.442 3.648 3.337 1.00 85.44 87 LEU A N 1
ATOM 734 C CA . LEU A 1 87 ? -11.743 3.251 2.799 1.00 85.44 87 LEU A CA 1
ATOM 735 C C . LEU A 1 87 ? -12.509 4.432 2.205 1.00 85.44 87 LEU A C 1
ATOM 737 O O . LEU A 1 87 ? -13.109 4.278 1.146 1.00 85.44 87 LEU A O 1
ATOM 741 N N . GLU A 1 88 ? -12.466 5.602 2.838 1.00 87.69 88 GLU A N 1
ATOM 742 C CA . GLU A 1 88 ? -13.061 6.831 2.307 1.00 87.69 88 GLU A CA 1
ATOM 743 C C . GLU A 1 88 ? -12.394 7.276 1.004 1.00 87.69 88 GLU A C 1
ATOM 745 O O . GLU A 1 88 ? -13.070 7.624 0.038 1.00 87.69 88 GLU A O 1
ATOM 750 N N . LEU A 1 89 ? -11.062 7.232 0.936 1.00 84.25 89 LEU A N 1
ATOM 751 C CA . LEU A 1 89 ? -10.334 7.554 -0.292 1.00 84.25 89 LEU A CA 1
ATOM 752 C C . LEU A 1 89 ? -10.656 6.550 -1.404 1.00 84.25 89 LEU A C 1
ATOM 754 O O . LEU A 1 89 ? -10.965 6.940 -2.532 1.00 84.25 89 LEU A O 1
ATOM 758 N N . LYS A 1 90 ? -10.651 5.255 -1.075 1.00 85.38 90 LYS A N 1
ATOM 759 C CA . LYS A 1 90 ? -10.994 4.176 -2.004 1.00 85.38 90 LYS A CA 1
ATOM 760 C C . LYS A 1 90 ? -12.438 4.282 -2.491 1.00 85.38 90 LYS A C 1
ATOM 762 O O . LYS A 1 90 ? -12.688 4.073 -3.675 1.00 85.38 90 LYS A O 1
ATOM 767 N N . SER A 1 91 ? -13.387 4.605 -1.613 1.00 81.12 91 SER A N 1
ATOM 768 C CA . SER A 1 91 ? -14.800 4.748 -1.972 1.00 81.12 91 SER A CA 1
ATOM 769 C C . SER A 1 91 ? -15.036 5.983 -2.835 1.00 81.12 91 SER A C 1
ATOM 771 O O . SER A 1 91 ? -15.807 5.902 -3.787 1.00 81.12 91 SER A O 1
ATOM 773 N N . ARG A 1 92 ? -14.322 7.090 -2.588 1.00 81.12 92 ARG A N 1
ATOM 774 C CA . ARG A 1 92 ? -14.322 8.258 -3.479 1.00 81.12 92 ARG A CA 1
ATOM 775 C C . ARG A 1 92 ? -13.809 7.882 -4.861 1.00 81.12 92 ARG A C 1
ATOM 777 O O . ARG A 1 92 ? -14.543 8.065 -5.825 1.00 81.12 92 ARG A O 1
ATOM 784 N N . LEU A 1 93 ? -12.619 7.285 -4.955 1.00 79.56 93 LEU A N 1
ATOM 785 C CA . LEU A 1 93 ? -12.042 6.810 -6.220 1.00 79.56 93 LEU A CA 1
ATOM 786 C C . LEU A 1 93 ? -13.008 5.870 -6.956 1.00 79.56 93 LEU A C 1
ATOM 788 O O . LEU A 1 93 ? -13.351 6.110 -8.109 1.00 79.56 93 LEU A O 1
ATOM 792 N N . SER A 1 94 ? -13.528 4.852 -6.271 1.00 76.75 94 SER A N 1
ATOM 793 C CA . SER A 1 94 ? -14.487 3.908 -6.852 1.00 76.75 94 SER A CA 1
ATOM 794 C C . SER A 1 94 ? -15.807 4.573 -7.257 1.00 76.75 94 SER A C 1
ATOM 796 O O . SER A 1 94 ? -16.374 4.197 -8.276 1.00 76.75 94 SER A O 1
ATOM 798 N N . SER A 1 95 ? -16.282 5.581 -6.523 1.00 73.69 95 SER A N 1
ATOM 799 C CA . SER A 1 95 ? -17.471 6.367 -6.872 1.00 73.69 95 SER A CA 1
ATOM 800 C C . SER A 1 95 ? -17.239 7.232 -8.109 1.00 73.69 95 SER A C 1
ATOM 802 O O . SER A 1 95 ? -18.136 7.333 -8.938 1.00 73.69 95 SER A O 1
ATOM 804 N N . PHE A 1 96 ? -16.042 7.793 -8.306 1.00 68.00 96 PHE A N 1
ATOM 805 C CA . PHE A 1 96 ? -15.708 8.504 -9.545 1.00 68.00 96 PHE A CA 1
ATOM 806 C C . PHE A 1 96 ? -15.779 7.579 -10.767 1.00 68.00 96 PHE A C 1
ATOM 808 O O . PHE A 1 96 ? -16.467 7.905 -11.730 1.00 68.00 96 PH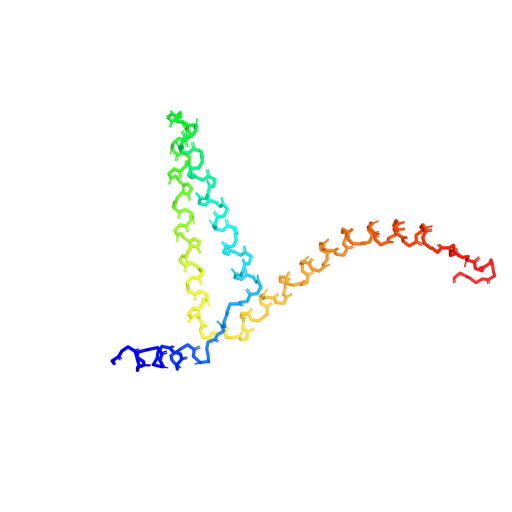E A O 1
ATOM 815 N N . PHE A 1 97 ? -15.175 6.388 -10.705 1.00 62.22 97 PHE A N 1
ATOM 816 C CA . PHE A 1 97 ? -15.277 5.406 -11.796 1.00 62.22 97 PHE A CA 1
ATOM 817 C C . PHE A 1 97 ? -16.694 4.812 -11.930 1.00 62.22 97 PHE A C 1
ATOM 819 O O . PHE A 1 97 ? -17.188 4.581 -13.034 1.00 62.22 97 PHE A O 1
ATOM 826 N N . GLY A 1 98 ? -17.384 4.605 -10.808 1.00 62.00 98 GLY A N 1
ATOM 827 C CA . GLY A 1 98 ? -18.718 4.014 -10.751 1.00 62.00 98 GLY A CA 1
ATOM 828 C C . GLY A 1 98 ? -19.837 4.957 -11.191 1.00 62.00 98 GLY A C 1
ATOM 829 O O . GLY A 1 98 ? -20.820 4.488 -11.752 1.00 62.00 98 GLY A O 1
ATOM 830 N N . LYS A 1 99 ? -19.708 6.274 -10.995 1.00 58.84 99 LYS A N 1
ATOM 831 C CA . LYS A 1 99 ? -20.659 7.272 -11.514 1.00 58.84 99 LYS A CA 1
ATOM 832 C C . LYS A 1 99 ? -20.640 7.312 -13.040 1.00 58.84 99 LYS A C 1
ATOM 834 O O . LYS A 1 99 ? -21.705 7.389 -13.646 1.00 58.84 99 LYS A O 1
ATOM 839 N N . THR A 1 100 ? -19.462 7.169 -13.646 1.00 56.03 100 THR A N 1
ATOM 840 C CA . THR A 1 100 ? -19.303 7.069 -15.103 1.00 56.03 100 THR A CA 1
ATOM 841 C C . THR A 1 100 ? -19.985 5.817 -15.656 1.00 56.03 100 THR A C 1
ATOM 843 O O . THR A 1 100 ? -20.720 5.907 -16.632 1.00 56.03 100 THR A O 1
ATOM 846 N N . HIS A 1 101 ? -19.816 4.666 -14.993 1.00 54.41 101 HIS A N 1
ATOM 847 C CA . HIS A 1 101 ? -20.390 3.395 -15.449 1.00 54.41 101 HIS A CA 1
ATOM 848 C C . HIS A 1 101 ? -21.884 3.223 -15.111 1.00 54.41 101 HIS A C 1
ATOM 850 O O . HIS A 1 101 ? -22.647 2.648 -15.881 1.00 54.41 101 HIS A O 1
ATOM 856 N N . ARG A 1 102 ? -22.345 3.714 -13.953 1.00 55.75 102 ARG A N 1
ATOM 857 C CA . ARG A 1 102 ? -23.775 3.686 -13.607 1.00 55.75 102 ARG A CA 1
ATOM 858 C C . ARG A 1 102 ? -24.540 4.661 -14.494 1.00 55.75 102 ARG A C 1
ATOM 860 O O . ARG A 1 102 ? -25.545 4.275 -15.065 1.00 55.75 102 ARG A O 1
ATOM 867 N N . GLY A 1 103 ? -24.035 5.873 -14.715 1.00 57.84 103 GLY A N 1
ATOM 868 C CA . GLY A 1 103 ? -24.689 6.830 -15.608 1.00 57.84 103 GLY A CA 1
ATOM 869 C C . GLY A 1 103 ? -24.857 6.322 -17.045 1.00 57.84 103 GLY A C 1
ATOM 870 O O . GLY A 1 103 ? -25.847 6.670 -17.681 1.00 57.84 103 GLY A O 1
ATOM 871 N N . SER A 1 104 ? -23.935 5.500 -17.557 1.00 58.19 104 SER A N 1
ATOM 872 C CA . SER A 1 104 ? -24.046 4.917 -18.900 1.00 58.19 104 SER A CA 1
ATOM 873 C C . SER A 1 104 ? -25.002 3.726 -18.947 1.00 58.19 104 SER A C 1
ATOM 875 O O . SER A 1 104 ? -25.854 3.681 -19.826 1.00 58.19 104 SER A O 1
ATOM 877 N N . SER A 1 105 ? -24.924 2.805 -17.982 1.00 59.66 105 SER A N 1
ATOM 878 C CA . SER A 1 105 ? -25.793 1.621 -17.957 1.00 59.66 105 SER A CA 1
ATOM 879 C C . SER A 1 105 ? -27.254 1.983 -17.670 1.00 59.66 105 SER A C 1
ATOM 881 O O . SER A 1 105 ? -28.157 1.451 -18.308 1.00 59.66 105 SER A O 1
ATOM 883 N N . GLN A 1 106 ? -27.494 2.944 -16.768 1.00 58.12 106 GLN A N 1
ATOM 884 C CA . GLN A 1 106 ? -28.847 3.385 -16.424 1.00 58.12 106 GLN A CA 1
ATOM 885 C C . GLN A 1 106 ? -29.542 4.134 -17.578 1.00 58.12 106 GLN A C 1
ATOM 887 O O . GLN A 1 106 ? -30.759 4.077 -17.683 1.00 58.12 106 GLN A O 1
ATOM 892 N N . ARG A 1 107 ? -28.791 4.804 -18.470 1.00 59.19 107 ARG A N 1
ATOM 893 C CA . ARG A 1 107 ? -29.353 5.460 -19.672 1.00 59.19 107 ARG A CA 1
ATOM 894 C C . ARG A 1 107 ? -29.836 4.472 -20.732 1.00 59.19 107 ARG A C 1
ATOM 896 O O . ARG A 1 107 ? -30.678 4.836 -21.543 1.00 59.19 107 ARG A O 1
ATOM 903 N N . ILE A 1 108 ? -29.257 3.273 -20.764 1.00 64.31 108 ILE A N 1
ATOM 904 C CA . ILE A 1 108 ? -29.595 2.244 -21.752 1.00 64.31 108 ILE A CA 1
ATOM 905 C C . ILE A 1 108 ? -30.821 1.457 -21.280 1.00 64.31 108 ILE A C 1
ATOM 907 O O . ILE A 1 108 ? -31.713 1.183 -22.075 1.00 64.31 108 ILE A O 1
ATOM 911 N N . GLU A 1 109 ? -30.880 1.116 -19.991 1.00 70.56 109 GLU A N 1
ATOM 912 C CA . GLU A 1 109 ? -31.931 0.254 -19.439 1.00 70.56 109 GLU A CA 1
ATOM 913 C C . GLU A 1 109 ? -33.198 1.031 -19.026 1.00 70.56 109 GLU A C 1
ATOM 915 O O . GLU A 1 109 ? -34.293 0.471 -19.046 1.00 70.56 109 GLU A O 1
ATOM 920 N N . TYR A 1 110 ? -33.092 2.329 -18.705 1.00 73.00 110 TYR A N 1
ATOM 921 C CA . TYR A 1 110 ? -34.235 3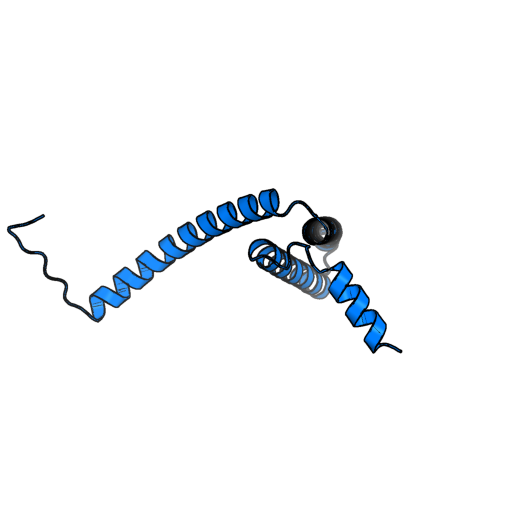.133 -18.257 1.00 73.00 110 TYR A CA 1
ATOM 922 C C . TYR A 1 110 ? -34.277 4.505 -18.946 1.00 73.00 110 TYR A C 1
ATOM 924 O O . TYR A 1 110 ? -33.329 5.289 -18.889 1.00 73.00 110 TYR A O 1
ATOM 932 N N . HIS A 1 111 ? -35.424 4.843 -19.540 1.00 71.81 111 HIS A N 1
ATOM 933 C CA . HIS A 1 111 ? -35.717 6.212 -19.968 1.00 71.81 111 HIS A CA 1
ATOM 934 C C . HIS A 1 111 ? -36.209 7.023 -18.764 1.00 71.81 111 HIS A C 1
ATOM 936 O O . HIS A 1 111 ? -37.357 6.907 -18.339 1.00 71.81 111 HIS A O 1
ATOM 942 N N . ILE A 1 112 ? -35.319 7.829 -18.187 1.00 73.50 112 ILE A N 1
ATOM 943 C CA . ILE A 1 112 ? -35.632 8.691 -17.043 1.00 73.50 112 ILE A CA 1
ATOM 944 C C . ILE A 1 112 ? -36.213 10.010 -17.567 1.00 73.50 112 ILE A C 1
ATOM 946 O O . ILE A 1 112 ? -35.486 10.845 -18.106 1.00 73.50 112 ILE A O 1
ATOM 950 N N . TYR A 1 113 ? -37.518 10.213 -17.387 1.00 70.75 113 TYR A N 1
ATOM 951 C CA . TYR A 1 113 ? -38.197 11.468 -17.715 1.00 70.75 113 TYR A CA 1
ATOM 952 C C . TYR A 1 113 ? -38.084 12.454 -16.544 1.00 70.75 113 TYR A C 1
ATOM 954 O O . TYR A 1 113 ? -38.398 12.109 -15.405 1.00 70.75 113 TYR A O 1
ATOM 962 N N . LYS A 1 114 ? -37.648 13.691 -16.808 1.00 69.75 114 LYS A N 1
ATOM 963 C CA . LYS A 1 114 ? -37.731 14.789 -15.831 1.00 69.75 114 LYS A CA 1
ATOM 964 C C . LYS A 1 114 ? -39.066 15.510 -15.996 1.00 69.75 114 LYS A C 1
ATOM 966 O O . LYS A 1 114 ? -39.414 15.894 -17.110 1.00 69.75 114 LYS A O 1
ATOM 971 N N . CYS A 1 115 ? -39.800 15.695 -14.899 1.00 79.88 115 CYS A N 1
ATOM 972 C CA . CYS A 1 115 ? -41.042 16.463 -14.905 1.00 79.88 115 CYS A CA 1
ATOM 973 C C . CYS A 1 115 ? -40.726 17.941 -15.200 1.00 79.88 115 CYS A C 1
ATOM 975 O O . CYS A 1 115 ? -39.934 18.537 -14.472 1.00 79.88 115 CYS A O 1
ATOM 977 N N . PRO A 1 116 ? -41.327 18.564 -16.227 1.00 79.62 116 PRO A N 1
ATOM 978 C CA . PRO A 1 116 ? -41.021 19.947 -16.595 1.00 79.62 116 PRO A CA 1
ATOM 979 C C . PRO A 1 116 ? -41.499 20.983 -15.564 1.00 79.62 116 PRO A C 1
ATOM 981 O O . PRO A 1 116 ? -41.087 22.135 -15.638 1.00 79.62 116 PRO A O 1
ATOM 984 N N . GLN A 1 117 ? -42.352 20.600 -14.606 1.00 72.88 117 GLN A N 1
ATOM 985 C CA . GLN A 1 117 ? -42.865 21.506 -13.570 1.00 72.88 117 GLN A CA 1
ATOM 986 C C . GLN A 1 117 ? -42.106 21.442 -12.241 1.00 72.88 117 GLN A C 1
ATOM 988 O O . GLN A 1 117 ? -42.392 22.235 -11.345 1.00 72.88 117 GLN A O 1
ATOM 993 N N . CYS A 1 118 ? -41.163 20.513 -12.077 1.00 72.62 118 CYS A N 1
ATOM 994 C CA . CYS A 1 118 ? -40.462 20.334 -10.809 1.00 72.62 118 CYS A CA 1
ATOM 995 C C . CYS A 1 118 ? -38.979 20.064 -11.073 1.00 72.62 118 CYS A C 1
ATOM 997 O O . CYS A 1 118 ? -38.627 19.029 -11.643 1.00 72.62 118 CYS A O 1
ATOM 999 N N . SER A 1 119 ? -38.130 21.010 -10.671 1.00 53.12 119 SER A N 1
ATOM 1000 C CA . SER A 1 119 ? -36.669 20.880 -10.662 1.00 53.12 119 SER A CA 1
ATOM 1001 C C . SER A 1 119 ? -36.171 20.299 -9.349 1.00 53.12 119 SER A C 1
ATOM 1003 O O . SER A 1 119 ? -36.550 20.884 -8.309 1.00 53.12 119 SER A O 1
#

Radius of gyration: 23.11 Å; chains: 1; bounding box: 67×54×43 Å

Secondary structure (DSSP, 8-state):
-HHHHHHHHHHHHTTS----HHHHHHHHHHHHHHHHHHHHHHH---HHHHHHHHHHHHHHHHHHHHHHHHHH---HHHHHHHHHHHHHHHHHHHHHHHHHHHHHHHHHH---PPPTT--

Foldseek 3Di:
DVVVVVVVVVVVLPQFDACAPVLVVLVVVLVVLVVVLVVCVVPVVDPVSPVVSVVSVVVSVVSVVVSVCNRPDNPVVVNVVVSVVVVVVVVVVVCVVVVVVCVVVCVVPDDDDDDPVDD